Protein AF-A0A7X7DJV4-F1 (afdb_monomer_lite)

pLDDT: mean 86.37, std 14.22, range [43.75, 97.25]

Radius of gyration: 17.76 Å; chains: 1; bounding box: 39×29×40 Å

Secondary structure (DSSP, 8-state):
--HHHHHHHHHHHHHHHHTS-HHHHHHHHHHHHHHHHHHHHHTS-TT--HHHHHHHHHHHHHSSPPPSS--------

Foldseek 3Di:
DDPVVVVVVVVVVVVVLVPDDPVVNVVVVVVVVVVQLVVQLVPDDPPDDPVRSVQSSCCSVVVHGDDPDDPPPPPPD

Sequence (77 aa):
MNEDTDIVITKMINDRFNLLTPEERLLKCFGMYETAKMLIMSSIPSNMNEKEKRLFFFKRMQGFDLPEKVDDGRKTL

Structure (mmCIF, N/CA/C/O backbone):
data_AF-A0A7X7DJV4-F1
#
_entry.id   AF-A0A7X7DJV4-F1
#
loop_
_atom_site.group_PDB
_atom_site.id
_atom_site.type_symbol
_atom_site.label_atom_id
_atom_site.label_alt_id
_atom_site.label_comp_id
_atom_site.label_asym_id
_atom_site.label_entity_id
_atom_site.label_seq_id
_atom_site.pdbx_PDB_ins_code
_atom_site.Cartn_x
_atom_site.Cartn_y
_atom_site.Cartn_z
_atom_site.occupancy
_atom_site.B_iso_or_equiv
_atom_site.auth_seq_id
_atom_site.auth_comp_id
_atom_site.auth_asym_id
_atom_site.auth_atom_id
_atom_site.pdbx_PDB_model_num
ATOM 1 N N . MET A 1 1 ? -18.705 -6.814 -14.299 1.00 55.19 1 MET A N 1
ATOM 2 C CA . MET A 1 1 ? -17.410 -7.244 -14.865 1.00 55.19 1 MET A CA 1
ATOM 3 C C . MET A 1 1 ? -17.527 -8.731 -15.129 1.00 55.19 1 MET A C 1
ATOM 5 O O . MET A 1 1 ? -17.956 -9.424 -14.217 1.00 55.19 1 MET A O 1
ATOM 9 N N . ASN A 1 2 ? -17.301 -9.191 -16.364 1.00 72.50 2 ASN A N 1
ATOM 10 C CA . ASN A 1 2 ? -17.178 -10.626 -16.647 1.00 72.50 2 ASN A CA 1
ATOM 11 C C . ASN A 1 2 ? -15.695 -11.027 -16.528 1.00 72.50 2 ASN A C 1
ATOM 13 O O . ASN A 1 2 ? -14.821 -10.171 -16.667 1.00 72.50 2 ASN A O 1
ATOM 17 N N . GLU A 1 3 ? -15.418 -12.303 -16.266 1.00 70.81 3 GLU A N 1
ATOM 18 C CA . GLU A 1 3 ? -14.050 -12.809 -16.050 1.00 70.81 3 GLU A CA 1
ATOM 19 C C . GLU A 1 3 ? -13.118 -12.524 -17.239 1.00 70.81 3 GLU A C 1
ATOM 21 O O . GLU A 1 3 ? -11.954 -12.176 -17.048 1.00 70.81 3 GLU A O 1
ATOM 26 N N . ASP A 1 4 ? -13.641 -12.566 -18.468 1.00 70.00 4 ASP A N 1
ATOM 27 C CA . ASP A 1 4 ? -12.866 -12.275 -19.679 1.00 70.00 4 ASP A CA 1
ATOM 28 C C . ASP A 1 4 ? -12.330 -10.834 -19.708 1.00 70.00 4 ASP A C 1
ATOM 30 O O . ASP A 1 4 ? -11.188 -10.594 -20.109 1.00 70.00 4 ASP A O 1
ATOM 34 N N . THR A 1 5 ? -13.129 -9.862 -19.249 1.00 71.44 5 THR A N 1
ATOM 35 C CA . THR A 1 5 ? -12.709 -8.453 -19.161 1.00 71.44 5 THR A CA 1
ATOM 36 C C . THR A 1 5 ? -11.575 -8.289 -18.150 1.00 71.44 5 THR A C 1
ATOM 38 O O . THR A 1 5 ? -10.605 -7.577 -18.422 1.00 71.44 5 THR A O 1
ATOM 41 N N . ASP A 1 6 ? -11.650 -8.987 -17.018 1.00 79.81 6 ASP A N 1
ATOM 42 C CA . ASP A 1 6 ? -10.631 -8.913 -15.970 1.00 79.81 6 ASP A CA 1
ATOM 43 C C . ASP A 1 6 ? -9.305 -9.532 -16.426 1.00 79.81 6 ASP A C 1
ATOM 45 O O . ASP A 1 6 ? -8.239 -8.977 -16.144 1.00 79.81 6 ASP A O 1
ATOM 49 N N . ILE A 1 7 ? -9.345 -10.614 -17.212 1.00 86.19 7 ILE A N 1
ATOM 50 C CA 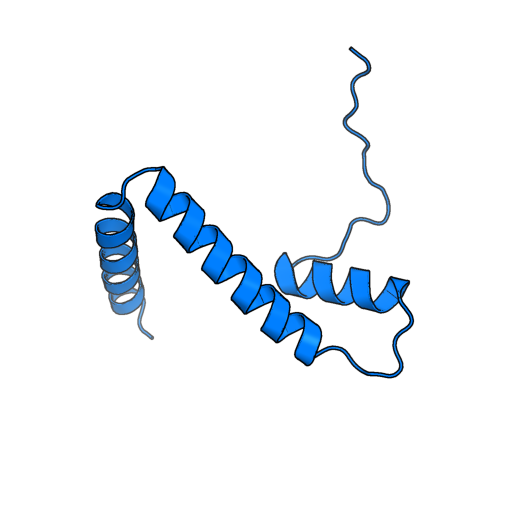. ILE A 1 7 ? -8.147 -11.240 -17.793 1.00 86.19 7 ILE A CA 1
ATOM 51 C C . ILE A 1 7 ? -7.455 -10.294 -18.781 1.00 86.19 7 ILE A C 1
ATOM 53 O O . ILE A 1 7 ? -6.237 -10.101 -18.703 1.00 86.19 7 ILE A O 1
ATOM 57 N N . VAL A 1 8 ? -8.209 -9.673 -19.696 1.00 87.06 8 VAL A N 1
ATOM 58 C CA . VAL A 1 8 ? -7.648 -8.759 -20.706 1.00 87.06 8 VAL A CA 1
ATOM 59 C C . VAL A 1 8 ? -7.028 -7.531 -20.043 1.00 87.06 8 VAL A C 1
ATOM 61 O O . VAL A 1 8 ? -5.892 -7.168 -20.357 1.00 87.06 8 VAL A O 1
ATOM 64 N N . ILE A 1 9 ? -7.727 -6.918 -19.084 1.00 86.94 9 ILE A N 1
ATOM 65 C CA . ILE A 1 9 ? -7.213 -5.756 -18.350 1.00 86.94 9 ILE A CA 1
ATOM 66 C C . ILE A 1 9 ? -5.960 -6.133 -17.555 1.00 86.94 9 ILE A C 1
ATOM 68 O O . ILE A 1 9 ? -4.950 -5.429 -17.636 1.00 86.94 9 ILE A O 1
ATOM 72 N N . THR A 1 10 ? -5.983 -7.261 -16.843 1.00 88.38 10 THR A N 1
ATOM 73 C CA . THR A 1 10 ? -4.827 -7.748 -16.076 1.00 88.38 10 THR A CA 1
ATOM 74 C C . THR A 1 10 ? -3.623 -7.974 -16.984 1.00 88.38 10 THR A C 1
ATOM 76 O O . THR A 1 10 ? -2.514 -7.539 -16.667 1.00 88.38 10 THR A O 1
ATOM 79 N N . LYS A 1 11 ? -3.832 -8.576 -18.161 1.00 91.75 11 LYS A N 1
ATOM 80 C CA . LYS A 1 11 ? -2.774 -8.755 -19.156 1.00 91.75 11 LYS A CA 1
ATOM 81 C C . LYS A 1 11 ? -2.205 -7.418 -19.628 1.00 91.75 11 LYS A C 1
ATOM 83 O O . LYS A 1 11 ? -0.990 -7.254 -19.624 1.00 91.75 11 LYS A O 1
ATOM 88 N N . MET A 1 12 ? -3.049 -6.447 -19.971 1.00 92.50 12 MET A N 1
ATOM 89 C CA . MET A 1 12 ? -2.590 -5.122 -20.406 1.00 92.50 12 MET A CA 1
ATOM 90 C C . MET A 1 12 ? -1.784 -4.393 -19.324 1.00 92.50 12 MET A C 1
ATOM 92 O O . MET A 1 12 ? -0.794 -3.728 -19.636 1.00 92.50 12 MET A O 1
ATOM 96 N N . ILE A 1 13 ? -2.197 -4.503 -18.058 1.00 88.75 13 ILE A N 1
ATOM 97 C CA . ILE A 1 13 ? -1.471 -3.925 -16.921 1.00 88.75 13 ILE A CA 1
ATOM 98 C C . ILE A 1 13 ? -0.100 -4.590 -16.784 1.00 88.75 13 ILE A C 1
ATOM 100 O O . ILE A 1 13 ? 0.909 -3.885 -16.713 1.00 88.75 13 ILE A O 1
ATOM 104 N N . ASN A 1 14 ? -0.056 -5.922 -16.809 1.00 90.38 14 ASN A N 1
ATOM 105 C CA . ASN A 1 14 ? 1.181 -6.687 -16.677 1.00 90.38 14 ASN A CA 1
ATOM 106 C C . ASN A 1 14 ? 2.142 -6.432 -17.840 1.00 90.38 14 ASN A C 1
ATOM 108 O O . ASN A 1 14 ? 3.321 -6.182 -17.606 1.00 90.38 14 ASN A O 1
ATOM 112 N N . ASP A 1 15 ? 1.649 -6.422 -19.078 1.00 94.00 15 ASP A N 1
ATOM 113 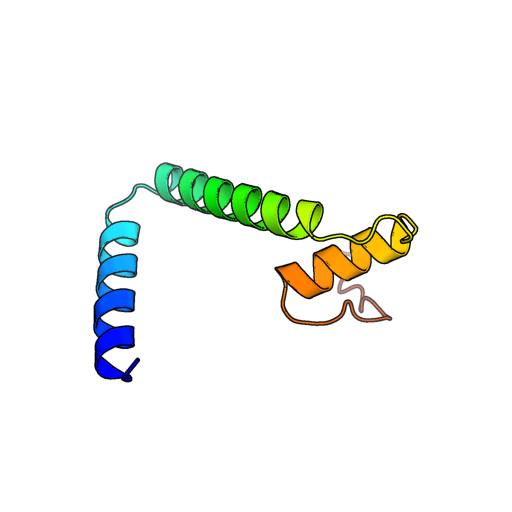C CA . ASP A 1 15 ? 2.463 -6.161 -20.266 1.00 94.00 15 ASP A CA 1
ATOM 114 C C . ASP A 1 15 ? 3.108 -4.765 -20.175 1.00 94.00 15 ASP A C 1
ATOM 116 O O . ASP A 1 15 ? 4.313 -4.623 -20.373 1.00 94.00 15 ASP A O 1
ATOM 120 N N . ARG A 1 16 ? 2.353 -3.736 -19.762 1.00 90.44 16 ARG A N 1
ATOM 121 C CA . ARG A 1 16 ? 2.892 -2.379 -19.551 1.00 90.44 16 ARG A CA 1
ATOM 122 C C . ARG A 1 16 ? 3.889 -2.308 -18.401 1.00 90.44 16 ARG A C 1
ATOM 124 O O . ARG A 1 16 ? 4.884 -1.602 -18.511 1.00 90.44 16 ARG A O 1
ATOM 131 N N . PHE A 1 17 ? 3.623 -3.000 -17.297 1.00 89.75 17 PHE A N 1
ATOM 132 C CA . PHE A 1 17 ? 4.533 -3.040 -16.1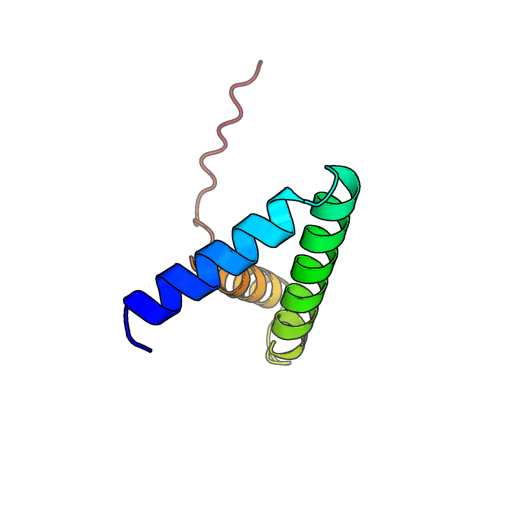54 1.00 89.75 17 PHE A CA 1
ATOM 133 C C . PHE A 1 17 ? 5.848 -3.748 -16.505 1.00 89.75 17 PHE A C 1
ATOM 135 O O . PHE A 1 17 ? 6.918 -3.320 -16.081 1.00 89.75 17 PHE A O 1
ATOM 142 N N . ASN A 1 18 ? 5.785 -4.783 -17.344 1.00 90.19 18 ASN A N 1
ATOM 143 C CA . ASN A 1 18 ? 6.955 -5.529 -17.794 1.00 90.19 18 ASN A CA 1
ATOM 144 C C . ASN A 1 18 ? 7.866 -4.732 -18.739 1.00 90.19 18 ASN A C 1
ATOM 146 O O . ASN A 1 18 ? 9.062 -5.011 -18.786 1.00 90.19 18 ASN A O 1
ATOM 150 N N . LEU A 1 19 ? 7.340 -3.721 -19.436 1.00 95.19 19 LEU A N 1
ATOM 151 C CA . LEU A 1 19 ? 8.144 -2.813 -20.264 1.00 95.19 19 LEU A CA 1
ATOM 152 C C . LEU A 1 19 ? 8.961 -1.802 -19.448 1.00 95.19 19 LEU A C 1
ATOM 154 O O . LEU A 1 19 ? 9.880 -1.195 -19.988 1.00 95.19 19 LEU A O 1
ATOM 158 N N . LEU A 1 20 ? 8.639 -1.620 -18.166 1.00 94.12 20 LEU A N 1
ATOM 159 C CA . LEU A 1 20 ? 9.370 -0.720 -17.281 1.00 94.12 20 LEU A CA 1
ATOM 160 C C . LEU A 1 20 ? 10.691 -1.350 -16.833 1.00 94.12 20 LEU A C 1
ATOM 162 O O . LEU A 1 20 ? 10.756 -2.553 -16.540 1.00 94.12 20 LEU A O 1
ATOM 166 N N . THR A 1 21 ? 11.714 -0.514 -16.692 1.00 96.69 21 THR A N 1
ATOM 167 C CA . THR A 1 21 ? 12.959 -0.857 -15.998 1.00 96.69 21 THR A CA 1
ATOM 168 C C . THR A 1 21 ? 12.692 -1.179 -14.519 1.00 96.69 21 THR A C 1
ATOM 170 O O . THR A 1 21 ? 11.664 -0.772 -13.964 1.00 96.69 21 THR A O 1
ATOM 173 N N . PRO A 1 22 ? 13.601 -1.890 -13.825 1.00 94.31 22 PRO A N 1
ATOM 174 C CA . PRO A 1 22 ? 13.445 -2.160 -12.395 1.00 94.31 22 PRO A CA 1
ATOM 175 C C . PRO A 1 22 ? 13.227 -0.900 -11.539 1.00 94.31 22 PRO A C 1
ATOM 177 O O . PRO A 1 22 ? 12.404 -0.920 -10.625 1.00 94.31 22 PRO A O 1
ATOM 180 N N . GLU A 1 23 ? 13.913 0.200 -11.856 1.00 96.44 23 GLU A N 1
ATOM 181 C CA . GLU A 1 23 ? 13.768 1.478 -11.151 1.00 96.44 23 GLU A CA 1
ATOM 182 C C . GLU A 1 23 ? 12.379 2.094 -11.365 1.00 96.44 23 GLU A C 1
ATOM 184 O O . GLU A 1 23 ? 11.700 2.458 -10.405 1.00 96.44 23 GLU A O 1
ATOM 189 N N . GLU A 1 24 ? 11.900 2.141 -12.608 1.00 95.25 24 GLU A N 1
ATOM 190 C CA . GLU A 1 24 ? 10.567 2.665 -12.922 1.00 95.25 24 GLU A CA 1
ATOM 191 C C . GLU A 1 24 ? 9.453 1.834 -12.277 1.00 95.25 24 GLU A C 1
ATOM 193 O O . GLU A 1 24 ? 8.459 2.388 -11.800 1.00 95.25 24 GLU A O 1
ATOM 198 N N . ARG A 1 25 ? 9.618 0.506 -12.217 1.00 94.06 25 ARG A N 1
ATOM 199 C CA . ARG A 1 25 ? 8.691 -0.378 -11.492 1.00 94.06 25 ARG A CA 1
ATOM 200 C C . ARG A 1 25 ? 8.634 -0.007 -10.018 1.00 94.06 25 ARG A C 1
ATOM 202 O O . ARG A 1 25 ? 7.542 0.129 -9.469 1.00 94.06 25 ARG A O 1
ATOM 209 N N . LEU A 1 26 ? 9.795 0.186 -9.394 1.00 93.88 26 LEU A N 1
ATOM 210 C CA . LEU A 1 26 ? 9.898 0.554 -7.987 1.00 93.88 26 LEU A CA 1
ATOM 211 C C . LEU A 1 26 ? 9.226 1.906 -7.712 1.00 93.88 26 LEU A C 1
ATOM 213 O O . LEU A 1 26 ? 8.377 1.996 -6.825 1.00 93.88 26 LEU A O 1
ATOM 217 N N . LEU A 1 27 ? 9.536 2.931 -8.510 1.00 95.44 27 LEU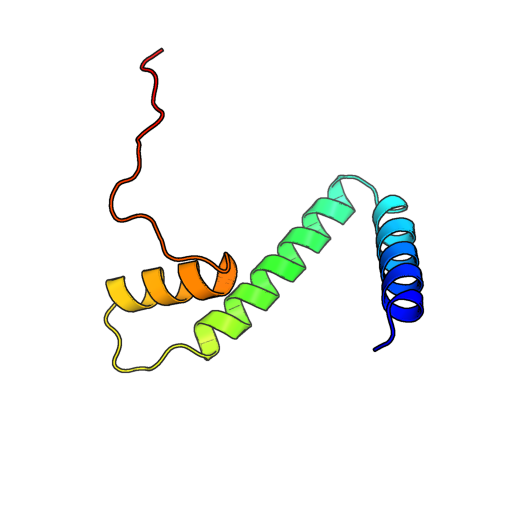 A N 1
ATOM 218 C CA . LEU A 1 27 ? 8.917 4.256 -8.401 1.00 95.44 27 LEU A CA 1
ATOM 219 C C . LEU A 1 27 ? 7.396 4.189 -8.555 1.00 95.44 27 LEU A C 1
ATOM 221 O O . LEU A 1 27 ? 6.661 4.826 -7.798 1.00 95.44 27 LEU A O 1
ATOM 225 N N . LYS A 1 28 ? 6.904 3.378 -9.496 1.00 92.81 28 LYS A N 1
ATOM 226 C CA . LYS A 1 28 ? 5.466 3.215 -9.710 1.00 92.81 28 LYS A CA 1
ATOM 227 C C . LYS A 1 28 ? 4.783 2.519 -8.535 1.00 92.81 28 LYS A C 1
ATOM 229 O O . LYS A 1 28 ? 3.737 2.987 -8.086 1.00 92.81 28 LYS A O 1
ATOM 234 N N . CYS A 1 29 ? 5.392 1.464 -7.995 1.00 91.56 29 CYS A N 1
ATOM 235 C CA . CYS A 1 29 ? 4.914 0.804 -6.781 1.00 91.56 29 CYS A CA 1
ATOM 236 C C . CYS A 1 29 ? 4.887 1.766 -5.584 1.00 91.56 29 CYS A C 1
ATOM 238 O O . CYS A 1 29 ? 3.900 1.787 -4.849 1.00 91.56 29 CYS A O 1
ATOM 240 N N . PHE A 1 30 ? 5.911 2.609 -5.413 1.00 95.31 30 PHE A N 1
ATOM 241 C CA . PHE A 1 30 ? 5.916 3.629 -4.361 1.00 95.31 30 PHE A CA 1
ATOM 242 C C . PHE A 1 30 ? 4.804 4.664 -4.543 1.00 95.31 30 PHE A C 1
ATOM 244 O O . PHE A 1 30 ? 4.113 4.985 -3.579 1.00 95.31 30 PHE A O 1
ATOM 251 N N . GLY A 1 31 ? 4.566 5.133 -5.770 1.00 95.44 31 GLY A N 1
ATOM 252 C CA . GLY A 1 31 ? 3.459 6.048 -6.055 1.00 95.44 31 GLY A CA 1
ATOM 253 C C . GLY A 1 31 ? 2.091 5.443 -5.718 1.00 95.44 31 GLY A C 1
ATOM 254 O O . GLY A 1 31 ? 1.253 6.105 -5.102 1.00 95.44 31 GLY A O 1
ATOM 255 N N . MET A 1 32 ? 1.876 4.167 -6.056 1.00 93.31 32 MET A N 1
ATOM 256 C CA . MET A 1 32 ? 0.659 3.434 -5.680 1.00 93.31 32 MET A CA 1
ATOM 257 C C . MET A 1 32 ? 0.524 3.303 -4.160 1.00 93.31 32 MET A C 1
ATOM 259 O O . MET A 1 32 ? -0.557 3.540 -3.622 1.00 93.31 32 MET A O 1
ATOM 263 N N . TYR A 1 33 ? 1.617 2.970 -3.470 1.00 94.94 33 TYR A N 1
ATOM 264 C CA . TYR A 1 33 ? 1.643 2.849 -2.015 1.00 94.94 33 TYR A CA 1
ATOM 265 C C . TYR A 1 33 ? 1.294 4.170 -1.322 1.00 94.94 33 TYR A C 1
ATOM 267 O O . TYR A 1 33 ? 0.411 4.196 -0.466 1.00 94.94 33 TYR A O 1
ATOM 275 N N . GLU A 1 34 ? 1.929 5.278 -1.711 1.00 97.00 34 GLU A N 1
ATOM 276 C CA . GLU A 1 34 ? 1.649 6.592 -1.120 1.00 97.00 34 GLU A CA 1
ATOM 277 C C . GLU A 1 34 ? 0.219 7.052 -1.413 1.00 97.00 34 GLU A C 1
ATOM 279 O O . GLU A 1 34 ? -0.460 7.552 -0.516 1.00 97.00 34 GLU A O 1
ATOM 284 N N . THR A 1 35 ? -0.291 6.793 -2.621 1.00 97.25 35 THR A N 1
ATOM 285 C CA . THR A 1 35 ? -1.692 7.085 -2.959 1.00 97.25 35 THR A CA 1
ATOM 286 C C . THR A 1 35 ? -2.654 6.300 -2.065 1.00 97.25 35 THR A C 1
ATOM 288 O O . THR A 1 35 ? -3.560 6.880 -1.466 1.00 97.25 35 THR A O 1
ATOM 291 N N . ALA A 1 36 ? -2.448 4.987 -1.924 1.00 95.56 36 ALA A N 1
ATOM 292 C CA . ALA A 1 36 ? -3.275 4.142 -1.065 1.00 95.56 36 ALA A CA 1
ATOM 293 C C . ALA A 1 36 ? -3.209 4.596 0.399 1.00 95.56 36 ALA A C 1
ATOM 295 O O . ALA A 1 36 ? -4.237 4.728 1.064 1.00 95.56 36 ALA A O 1
ATOM 296 N N . LYS A 1 37 ? -2.007 4.914 0.884 1.00 95.62 37 LYS A N 1
ATOM 297 C CA . LYS A 1 37 ? -1.784 5.433 2.231 1.00 95.62 37 LYS A CA 1
ATOM 298 C C . LYS A 1 37 ? -2.531 6.742 2.465 1.00 95.62 37 LYS A C 1
ATOM 300 O O . LYS A 1 37 ? -3.209 6.855 3.481 1.00 95.62 37 LYS A O 1
ATOM 305 N N . MET A 1 38 ? -2.471 7.697 1.538 1.00 97.25 38 MET A N 1
ATOM 306 C CA . MET A 1 38 ? -3.226 8.950 1.643 1.00 97.25 38 MET A CA 1
ATOM 307 C C . MET A 1 38 ? -4.733 8.706 1.738 1.00 97.25 38 MET A C 1
ATOM 309 O O . MET A 1 38 ? -5.384 9.259 2.624 1.00 97.25 38 MET A O 1
ATOM 313 N N . LEU A 1 39 ? -5.278 7.848 0.872 1.00 97.19 39 LEU A N 1
ATOM 314 C CA . LEU A 1 39 ? -6.704 7.516 0.878 1.00 97.19 39 LEU A CA 1
ATOM 315 C C . LEU A 1 39 ? -7.124 6.895 2.213 1.00 97.19 39 LEU A C 1
ATOM 317 O O . LEU A 1 39 ? -8.081 7.356 2.835 1.00 97.19 39 LEU A O 1
ATOM 321 N N . ILE A 1 40 ? -6.373 5.905 2.700 1.00 96.12 40 ILE A N 1
ATOM 322 C CA . ILE A 1 40 ? -6.666 5.243 3.974 1.00 96.12 40 ILE A CA 1
ATOM 323 C C . ILE A 1 40 ? -6.585 6.244 5.124 1.00 96.12 40 ILE A C 1
ATOM 325 O O . ILE A 1 40 ? -7.534 6.342 5.898 1.00 96.12 40 ILE A O 1
ATOM 329 N N . MET A 1 41 ? -5.504 7.020 5.217 1.00 93.75 41 MET A N 1
ATOM 330 C CA . MET A 1 41 ? -5.319 8.001 6.290 1.00 93.75 41 MET A CA 1
ATOM 331 C C . MET A 1 41 ? -6.421 9.066 6.294 1.00 93.75 41 MET A C 1
ATOM 333 O O . MET A 1 41 ? -6.899 9.433 7.362 1.00 93.75 41 MET A O 1
ATOM 337 N N . SER A 1 42 ? -6.877 9.513 5.119 1.00 95.38 42 SER A N 1
ATOM 338 C CA . SER A 1 42 ? -7.991 10.467 5.006 1.00 95.38 42 SER A CA 1
ATOM 339 C C . SER A 1 42 ? -9.340 9.896 5.461 1.00 95.38 42 SER A C 1
ATOM 341 O O . SER A 1 42 ? -10.234 10.652 5.828 1.00 95.38 42 SER A O 1
ATOM 343 N N . SER A 1 43 ? -9.481 8.567 5.468 1.00 94.88 43 SER A N 1
ATOM 344 C CA . SER A 1 43 ? -10.703 7.871 5.887 1.00 94.88 43 SER A CA 1
ATOM 345 C C . SER A 1 43 ? -10.758 7.544 7.384 1.00 94.88 43 SER A C 1
ATOM 347 O O . SER A 1 43 ? -11.759 7.000 7.850 1.00 94.88 43 SER A O 1
ATOM 349 N N . ILE A 1 44 ? -9.697 7.843 8.141 1.00 94.81 44 ILE A N 1
ATOM 350 C CA . ILE A 1 44 ? -9.604 7.504 9.564 1.00 94.81 44 ILE A CA 1
ATOM 351 C C . ILE A 1 44 ? -10.557 8.387 10.391 1.00 94.81 44 ILE A C 1
ATOM 353 O O . ILE A 1 44 ? -10.454 9.615 10.331 1.00 94.81 44 ILE A O 1
ATOM 357 N N . PRO A 1 45 ? -11.431 7.796 11.229 1.00 94.06 45 PRO A N 1
ATOM 358 C CA . PRO A 1 45 ? -12.251 8.547 12.174 1.00 94.06 45 PRO A CA 1
ATOM 359 C C . PRO A 1 45 ? -11.416 9.361 13.173 1.00 94.06 45 PRO A C 1
ATOM 361 O O . PRO A 1 45 ? -10.442 8.874 13.751 1.00 94.06 45 PRO A O 1
ATOM 364 N N . SER A 1 46 ? -11.823 10.607 13.421 1.00 92.19 46 SER A N 1
ATOM 365 C CA . SER A 1 46 ? -11.088 11.549 14.281 1.00 92.19 46 SER A CA 1
ATOM 366 C C . SER A 1 46 ? -11.076 11.171 15.766 1.00 92.19 46 SER A C 1
ATOM 368 O O . SER A 1 46 ? -10.228 11.657 16.509 1.00 92.19 46 SER A O 1
ATOM 370 N N . ASN A 1 47 ? -11.985 10.297 16.199 1.00 95.81 47 ASN A N 1
ATOM 371 C CA . ASN A 1 47 ? -12.111 9.837 17.581 1.00 95.81 47 ASN A CA 1
ATOM 372 C C . ASN A 1 47 ? -11.204 8.643 17.931 1.00 95.81 47 ASN A C 1
ATOM 374 O O . ASN A 1 47 ? -11.233 8.192 19.073 1.00 95.81 47 ASN A O 1
ATOM 378 N N . MET A 1 48 ? -10.417 8.129 16.980 1.00 95.38 48 MET A N 1
ATOM 379 C CA . MET A 1 48 ? -9.471 7.042 17.236 1.00 95.38 48 MET A CA 1
ATOM 380 C C . MET A 1 48 ? -8.196 7.543 17.919 1.00 95.38 48 MET A C 1
ATOM 382 O O . MET A 1 48 ? -7.641 8.585 17.559 1.00 95.38 48 MET A O 1
ATOM 386 N N . ASN A 1 49 ? -7.671 6.754 18.853 1.00 95.12 49 ASN A N 1
ATOM 387 C CA . ASN A 1 49 ? -6.325 6.945 19.387 1.00 95.12 49 ASN A CA 1
ATOM 388 C C . ASN A 1 49 ? -5.253 6.427 18.407 1.00 95.12 49 ASN A C 1
ATOM 390 O O . ASN A 1 49 ? -5.533 5.681 17.472 1.00 95.12 49 ASN A O 1
ATOM 394 N N . GLU A 1 50 ? -3.987 6.784 18.626 1.00 92.31 50 GLU A N 1
ATOM 395 C CA . GLU A 1 50 ? -2.894 6.430 17.706 1.00 92.31 50 GLU A CA 1
ATOM 396 C C . GLU A 1 50 ? -2.703 4.921 17.492 1.00 92.31 50 GLU A C 1
ATOM 398 O O . GLU A 1 50 ? -2.299 4.497 16.407 1.00 92.31 50 GLU A O 1
ATOM 403 N N . LYS A 1 51 ? -2.999 4.092 18.498 1.00 92.38 51 LYS A N 1
ATOM 404 C CA . LYS A 1 51 ? -2.916 2.633 18.361 1.00 92.38 51 LYS A CA 1
ATOM 405 C C . LYS A 1 51 ? -4.016 2.122 17.431 1.00 92.38 51 LYS A C 1
ATOM 407 O O . LYS A 1 51 ? -3.734 1.339 16.527 1.00 92.38 51 LYS A O 1
ATOM 412 N N . GLU A 1 52 ? -5.241 2.599 17.615 1.00 94.19 52 GLU A N 1
ATOM 413 C CA . GLU A 1 52 ? -6.392 2.263 16.772 1.00 94.19 52 GLU A CA 1
ATOM 414 C C . GLU A 1 52 ? -6.176 2.707 15.327 1.00 94.19 52 GLU A C 1
ATOM 416 O O . GLU A 1 52 ? -6.409 1.920 14.413 1.00 94.19 52 GLU A O 1
ATOM 421 N N . LYS A 1 53 ? -5.631 3.910 15.108 1.00 94.19 53 LYS A N 1
ATOM 422 C CA . LYS A 1 53 ? -5.293 4.401 13.763 1.00 94.19 53 LYS A CA 1
ATOM 423 C C . LYS A 1 53 ? -4.308 3.484 13.042 1.00 94.19 53 LYS A C 1
ATOM 425 O O . LYS A 1 53 ? -4.500 3.184 11.867 1.00 94.19 53 LYS A O 1
ATOM 430 N N . ARG A 1 54 ? -3.268 3.006 13.737 1.00 92.50 54 ARG A N 1
ATOM 431 C CA . ARG A 1 54 ? -2.274 2.081 13.161 1.00 92.50 54 ARG A CA 1
ATOM 432 C C . ARG A 1 54 ? -2.892 0.737 12.792 1.00 92.50 54 ARG A C 1
ATOM 434 O O . ARG A 1 54 ? -2.600 0.215 11.720 1.00 92.50 54 ARG A O 1
ATOM 441 N N . LEU A 1 55 ? -3.752 0.195 13.654 1.00 93.06 55 LEU A N 1
ATOM 442 C CA . LEU A 1 55 ? -4.454 -1.062 13.390 1.00 93.06 55 LEU A CA 1
ATOM 443 C C . LEU A 1 55 ? -5.455 -0.916 12.239 1.00 93.06 55 LEU A C 1
ATOM 445 O O . LEU A 1 55 ? -5.489 -1.766 11.353 1.00 93.06 55 LEU A O 1
ATOM 449 N N . PHE A 1 56 ? -6.207 0.187 12.203 1.00 94.12 56 PHE A N 1
ATOM 450 C CA . PHE A 1 56 ? -7.111 0.517 11.102 1.00 94.12 56 PHE A CA 1
ATOM 451 C C . PHE A 1 56 ? -6.351 0.619 9.779 1.00 94.12 56 PHE A C 1
ATOM 453 O O . PHE A 1 56 ? -6.734 -0.014 8.794 1.00 94.12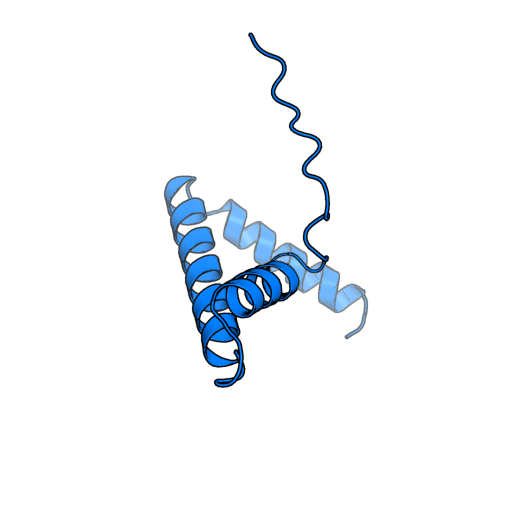 56 PHE A O 1
ATOM 460 N N . PHE A 1 57 ? -5.246 1.369 9.771 1.00 94.56 57 PHE A N 1
ATOM 461 C CA . PHE A 1 57 ? -4.381 1.503 8.606 1.00 94.56 57 PHE A CA 1
ATOM 462 C C . PHE A 1 57 ? -3.884 0.138 8.123 1.00 94.56 57 PHE A C 1
ATOM 464 O O . PHE A 1 57 ? -4.037 -0.184 6.947 1.00 94.56 57 PHE A O 1
ATOM 471 N N . PHE A 1 58 ? -3.347 -0.685 9.032 1.00 94.12 58 PHE A N 1
ATOM 472 C CA . PHE A 1 58 ? -2.847 -2.020 8.709 1.00 94.12 58 PHE A CA 1
ATOM 473 C C . PHE A 1 58 ? -3.938 -2.889 8.086 1.00 94.12 58 PHE A C 1
ATOM 475 O O . PHE A 1 58 ? -3.758 -3.395 6.979 1.00 94.12 58 PHE A O 1
ATOM 482 N N . LYS A 1 59 ? -5.093 -2.994 8.754 1.00 94.44 59 LYS A N 1
ATOM 483 C CA . LYS A 1 59 ? -6.224 -3.796 8.281 1.00 94.44 59 LYS A CA 1
ATOM 484 C C . LYS A 1 59 ? -6.666 -3.364 6.890 1.00 94.44 59 LYS A C 1
ATOM 486 O O . LYS A 1 59 ? -6.926 -4.202 6.029 1.00 94.44 59 LYS A O 1
ATOM 491 N N . ARG A 1 60 ? -6.741 -2.052 6.649 1.00 94.75 60 ARG A N 1
ATOM 492 C CA . ARG A 1 60 ? -7.205 -1.519 5.368 1.00 94.75 60 ARG A CA 1
ATOM 493 C C . ARG A 1 60 ? -6.186 -1.696 4.247 1.00 94.75 60 ARG A C 1
ATOM 495 O O . ARG A 1 60 ? -6.603 -1.950 3.122 1.00 94.75 60 ARG A O 1
ATOM 502 N N . MET A 1 61 ? -4.896 -1.579 4.555 1.00 93.88 61 MET A N 1
ATOM 503 C CA . MET A 1 61 ? -3.814 -1.714 3.581 1.00 93.88 61 MET A CA 1
ATOM 504 C C . MET A 1 61 ? -3.539 -3.178 3.216 1.00 93.88 61 MET A C 1
ATOM 506 O O . MET A 1 61 ? -3.299 -3.478 2.053 1.00 93.88 61 MET A O 1
ATOM 510 N N . GLN A 1 62 ? -3.570 -4.081 4.199 1.00 90.75 62 GLN A N 1
ATOM 511 C CA . GLN A 1 62 ? -3.189 -5.488 4.025 1.00 90.75 62 GLN A CA 1
ATOM 512 C C . GLN A 1 62 ? -4.382 -6.416 3.765 1.00 90.75 62 GLN A C 1
ATOM 514 O O . GLN A 1 62 ? -4.209 -7.515 3.248 1.00 90.75 62 GLN A O 1
ATOM 519 N N . GLY A 1 63 ? -5.601 -5.990 4.109 1.00 93.00 63 GLY A N 1
ATOM 520 C CA . GLY A 1 63 ? -6.818 -6.783 3.923 1.00 93.00 63 GLY A CA 1
ATOM 521 C C . GLY A 1 63 ? -7.068 -7.838 5.006 1.00 93.00 63 GLY A C 1
ATOM 522 O O . GLY A 1 63 ? -8.029 -8.593 4.896 1.00 93.00 63 GLY A O 1
ATOM 523 N N . PHE A 1 64 ? -6.247 -7.883 6.058 1.00 90.94 64 PHE A N 1
ATOM 524 C CA . PHE A 1 64 ? -6.406 -8.780 7.203 1.00 90.94 64 PHE A CA 1
ATOM 525 C C . PHE A 1 64 ? -5.998 -8.090 8.510 1.00 90.94 64 PHE A C 1
ATOM 527 O O . PHE A 1 64 ? -5.303 -7.074 8.504 1.00 90.94 64 PHE A O 1
ATOM 534 N N . ASP A 1 65 ? -6.454 -8.629 9.639 1.00 89.12 65 ASP A N 1
ATOM 535 C CA . ASP A 1 65 ? -6.145 -8.084 10.961 1.00 89.12 65 ASP A CA 1
ATOM 536 C C . AS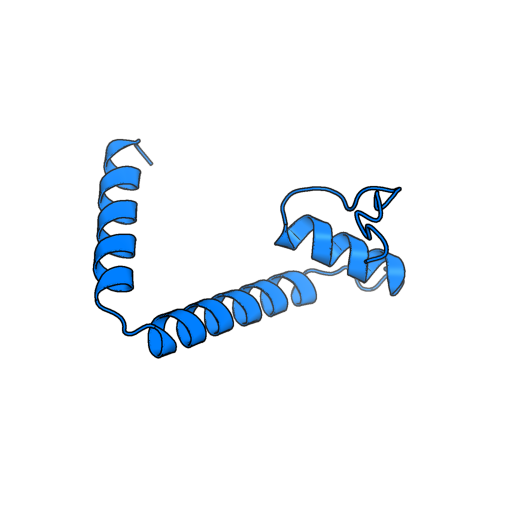P A 1 65 ? -4.706 -8.395 11.383 1.00 89.12 65 ASP A C 1
ATOM 538 O O . ASP A 1 65 ? -4.176 -9.472 11.106 1.00 89.12 65 ASP A O 1
ATOM 542 N N . LEU A 1 66 ? -4.065 -7.449 12.075 1.00 83.88 66 LEU A N 1
ATOM 543 C CA . LEU A 1 66 ? -2.732 -7.679 12.625 1.00 83.88 66 LEU A CA 1
ATOM 544 C C . LEU A 1 66 ? -2.816 -8.811 13.669 1.00 83.88 66 LEU A C 1
ATOM 546 O O . LEU A 1 66 ? -3.610 -8.685 14.604 1.00 83.88 66 LEU A O 1
ATOM 550 N N . PRO A 1 67 ? -2.018 -9.889 13.552 1.00 80.06 67 PRO A N 1
ATOM 551 C CA . PRO A 1 67 ? -2.046 -10.978 14.521 1.00 80.06 67 PRO A CA 1
ATOM 552 C C . PRO A 1 67 ? -1.707 -10.471 15.926 1.00 80.06 67 PRO A C 1
ATOM 554 O O . PRO A 1 67 ? -0.739 -9.733 16.104 1.00 80.06 67 PRO A O 1
ATOM 557 N N . GLU A 1 68 ? -2.467 -10.896 16.940 1.00 72.25 68 GLU A N 1
ATOM 558 C CA . GLU A 1 68 ? -2.222 -10.508 18.341 1.00 72.25 68 GLU A CA 1
ATOM 559 C C . GLU A 1 68 ? -0.851 -10.970 18.858 1.00 72.25 68 GLU A C 1
ATOM 561 O O . GLU A 1 68 ? -0.293 -10.377 19.782 1.00 72.25 68 GLU A O 1
ATOM 566 N N . LYS A 1 69 ? -0.289 -12.014 18.240 1.00 67.75 69 LYS A N 1
ATOM 567 C CA . LYS A 1 69 ? 1.067 -12.499 18.477 1.00 67.75 69 LYS A CA 1
ATOM 568 C C . LYS A 1 69 ? 1.830 -12.477 17.164 1.00 67.75 69 LYS A C 1
ATOM 570 O O . LYS A 1 69 ? 1.484 -13.186 16.223 1.00 67.75 69 LYS A O 1
ATOM 575 N N . VAL A 1 70 ? 2.882 -11.670 17.125 1.00 60.03 70 VAL A N 1
ATOM 576 C CA . VAL A 1 70 ? 3.949 -11.856 16.149 1.00 60.03 70 VAL A CA 1
ATOM 577 C C . VAL A 1 70 ? 4.668 -13.123 16.599 1.00 60.03 70 VAL A C 1
ATOM 579 O O . VAL A 1 70 ? 5.298 -13.108 17.653 1.00 60.03 70 VAL A O 1
ATOM 582 N N . ASP A 1 71 ? 4.515 -14.228 15.874 1.00 55.19 71 ASP A N 1
ATOM 583 C CA . ASP A 1 71 ? 5.493 -15.310 15.965 1.00 55.19 71 ASP A CA 1
ATOM 584 C C . ASP A 1 71 ? 6.791 -14.697 15.435 1.00 55.19 71 ASP A C 1
ATOM 586 O O . ASP A 1 71 ? 6.921 -14.438 14.232 1.00 55.19 71 ASP A O 1
ATOM 590 N N . ASP A 1 72 ? 7.671 -14.255 16.337 1.00 54.72 72 ASP A N 1
ATOM 591 C CA . ASP A 1 72 ? 8.896 -13.588 15.942 1.00 54.72 72 ASP A CA 1
ATOM 592 C C . ASP A 1 72 ? 9.825 -14.658 15.377 1.00 54.72 72 ASP A C 1
ATOM 594 O O . ASP A 1 72 ? 10.693 -15.206 16.035 1.00 54.72 72 ASP A O 1
ATOM 598 N N . GLY A 1 73 ? 9.673 -14.944 14.085 1.00 54.19 73 GLY A N 1
ATOM 599 C CA . GLY A 1 73 ? 10.567 -15.807 13.311 1.00 54.19 73 GLY A CA 1
ATOM 600 C C . GLY A 1 73 ? 12.032 -15.334 13.275 1.00 54.19 73 GLY A C 1
ATOM 601 O O . GLY A 1 73 ? 12.786 -15.748 12.397 1.00 54.19 73 GLY A O 1
ATOM 602 N N . ARG A 1 74 ? 12.460 -14.478 14.215 1.00 55.53 74 ARG A N 1
ATOM 603 C CA . ARG A 1 74 ? 13.839 -14.328 14.661 1.00 55.53 74 ARG A CA 1
ATOM 604 C C . ARG A 1 74 ? 14.323 -15.678 15.196 1.00 55.53 74 ARG A C 1
ATOM 606 O O . ARG A 1 74 ? 14.457 -15.897 16.395 1.00 55.53 74 ARG A O 1
ATOM 613 N N . LYS A 1 75 ? 14.705 -16.568 14.283 1.00 46.56 75 LYS A N 1
ATOM 614 C CA . LYS A 1 75 ? 15.862 -17.411 14.562 1.00 46.56 75 LYS A CA 1
ATOM 615 C C . LYS A 1 75 ? 17.000 -16.443 14.869 1.00 46.56 75 LYS A C 1
ATOM 617 O O . LYS A 1 75 ? 17.440 -15.711 13.984 1.00 46.56 75 LYS A O 1
ATOM 622 N N . THR A 1 76 ? 17.400 -16.375 16.135 1.00 43.75 76 THR A N 1
ATOM 623 C CA . THR A 1 76 ? 18.742 -15.927 16.502 1.00 43.75 76 THR A CA 1
ATOM 624 C C . THR A 1 76 ? 19.708 -16.644 15.565 1.00 43.75 76 THR A C 1
ATOM 626 O O . THR A 1 76 ? 19.712 -17.878 15.537 1.00 43.75 76 THR A O 1
ATOM 629 N N . LEU A 1 77 ? 20.405 -15.872 14.728 1.00 45.69 77 LEU A N 1
ATOM 630 C CA . LEU A 1 77 ? 21.589 -16.351 14.021 1.00 45.69 77 LEU A CA 1
ATOM 631 C C . LEU A 1 77 ? 22.615 -16.856 15.037 1.00 45.69 77 LEU A C 1
ATOM 633 O O . LEU A 1 77 ? 22.702 -16.235 16.123 1.00 45.69 77 LEU A O 1
#